Protein AF-A0A2I3S142-F1 (afdb_monomer_lite)

Organism: Pan troglodytes (NCBI:txid9598)

pLDDT: mean 72.85, std 12.33, range [39.06, 86.38]

Sequence (117 aa):
DASIYSLMADGTSIVGNKDSPSIWAAVPGKIFVNITPAEVGVLVGKDWSNFFVNGLTLGGQKYTVVPDSLLQDGELTADLHVKSIGGAPTFNVTVTMTAKTLEFDHSIHESKRKDRK

Foldseek 3Di:
DVVQVVCVVQQKWKWWPPPFTGTPDHHPPDQQVLFDSVLVVVVVDPVVVVCCPVAGAGSNFTWHKAFPPDPDPAKGKIKTWGDDDPPPQIWIWIWIDHPTMIMIRTGRPVPPPPPPD

Secondary structure (DSSP, 8-state):
-HHHHHHHHHT-EEEE-SSS-EEEE--TTSGGGG--HHHHHHHHSSTHHHHHHH-EEETTEEEEEEEEEEEETTEEEEEEEE--STTPPP-EEEEEE-SSEEEEE------------

Radius of gyration: 14.71 Å; chains: 1; bounding box: 46×27×35 Å

InterPro domains:
  IPR005454 Profilin1/2/3, vertebrate [PR01639] (24-39)
  IPR005454 Profilin1/2/3, vertebrate [PR01639] (45-59)
  IPR005454 Profilin1/2/3, vertebrate [PR01639] (62-75)
  IPR005454 Profilin1/2/3, vertebrate [PR01639] (78-87)
  IPR005455 Profilin, eukaryotic type [SM00392] (1-116)
  IPR036140 Profilin superfamily [SSF55770] (9-102)
  IPR048278 Profilin [PF00235] (12-69)

Structure (mmCIF, N/CA/C/O backbone):
data_AF-A0A2I3S142-F1
#
_entry.id   AF-A0A2I3S142-F1
#
loop_
_atom_site.group_PDB
_atom_site.id
_atom_site.type_symbol
_atom_site.label_atom_id
_atom_site.label_alt_id
_atom_site.label_comp_id
_atom_site.label_asym_id
_atom_site.label_entity_id
_atom_site.label_seq_id
_atom_site.pdbx_PDB_ins_code
_atom_site.Cartn_x
_atom_site.Cartn_y
_atom_site.Cartn_z
_atom_site.occupancy
_atom_site.B_iso_or_equiv
_atom_site.auth_seq_id
_atom_site.auth_comp_id
_atom_site.auth_asym_id
_atom_site.auth_atom_id
_atom_site.pdbx_PDB_model_num
ATOM 1 N N . ASP A 1 1 ? -20.074 7.156 -7.881 1.00 47.59 1 ASP A N 1
ATOM 2 C CA . ASP A 1 1 ? -19.823 6.770 -9.279 1.00 47.59 1 ASP A CA 1
ATOM 3 C C . ASP A 1 1 ? -18.841 7.734 -9.945 1.00 47.59 1 ASP A C 1
ATOM 5 O O . ASP A 1 1 ? -17.708 7.339 -10.153 1.00 47.59 1 ASP A O 1
ATOM 9 N N . ALA A 1 2 ? -19.172 9.021 -10.120 1.00 50.06 2 ALA A N 1
ATOM 10 C CA . ALA A 1 2 ? -18.272 10.007 -10.749 1.00 50.06 2 ALA A CA 1
ATOM 11 C C . ALA A 1 2 ? -16.895 10.203 -10.069 1.00 50.06 2 ALA A C 1
ATOM 13 O O . ALA A 1 2 ? -15.905 10.442 -10.754 1.00 50.06 2 ALA A O 1
ATOM 14 N N . SER A 1 3 ? -16.807 10.070 -8.742 1.00 56.75 3 SER A N 1
ATOM 15 C CA . SER A 1 3 ? -15.542 10.205 -8.004 1.00 56.75 3 SER A CA 1
ATOM 16 C C . SER A 1 3 ? -14.538 9.101 -8.343 1.00 56.75 3 SER A C 1
ATOM 18 O O . SER A 1 3 ? -13.367 9.388 -8.553 1.00 56.75 3 SER A O 1
ATOM 20 N N . ILE A 1 4 ? -15.006 7.856 -8.476 1.00 62.97 4 ILE A N 1
ATOM 21 C CA . ILE A 1 4 ? -14.162 6.688 -8.767 1.00 62.97 4 ILE A CA 1
ATOM 22 C C . ILE A 1 4 ? -13.553 6.791 -10.171 1.00 62.97 4 ILE A C 1
ATOM 24 O O . ILE A 1 4 ? -12.369 6.520 -10.350 1.00 62.97 4 ILE A O 1
ATOM 28 N N . TYR A 1 5 ? -14.344 7.222 -11.159 1.00 63.19 5 TYR A N 1
ATOM 29 C CA . TYR A 1 5 ? -13.858 7.406 -12.529 1.00 63.19 5 TYR A CA 1
ATOM 30 C C . TYR A 1 5 ? -12.877 8.575 -12.658 1.00 63.19 5 TYR A C 1
ATOM 32 O O . TYR A 1 5 ? -11.921 8.461 -13.421 1.00 63.19 5 TYR A O 1
ATOM 40 N N . SER A 1 6 ? -13.081 9.668 -11.911 1.00 65.94 6 SER A N 1
ATOM 41 C CA . SER A 1 6 ? -12.114 10.774 -11.869 1.00 65.94 6 SER A CA 1
ATOM 42 C C . SER A 1 6 ? -10.784 10.298 -11.286 1.00 65.94 6 SER A C 1
ATOM 44 O O . SER A 1 6 ? -9.763 10.424 -11.942 1.00 65.94 6 SER A O 1
ATOM 46 N N . LEU A 1 7 ? -10.814 9.621 -10.135 1.00 65.31 7 LEU A N 1
ATOM 47 C CA . LEU A 1 7 ? -9.627 9.051 -9.486 1.00 65.31 7 LEU A CA 1
ATOM 48 C C . LEU A 1 7 ? -8.899 8.030 -10.382 1.00 65.31 7 LEU A C 1
ATOM 50 O O . LEU A 1 7 ? -7.674 8.021 -10.458 1.00 65.31 7 LEU A O 1
ATOM 54 N N . MET A 1 8 ? -9.635 7.207 -11.135 1.00 66.81 8 MET A N 1
ATOM 55 C CA . MET A 1 8 ? -9.042 6.321 -12.145 1.00 66.81 8 MET A CA 1
ATOM 56 C C . MET A 1 8 ? -8.349 7.076 -13.286 1.00 66.81 8 MET A C 1
ATOM 58 O O . MET A 1 8 ? -7.360 6.569 -13.819 1.00 66.81 8 MET A O 1
ATOM 62 N N . ALA A 1 9 ? -8.847 8.254 -13.676 1.00 64.31 9 ALA A N 1
ATOM 63 C CA . ALA A 1 9 ? -8.198 9.100 -14.677 1.00 64.31 9 ALA A CA 1
ATOM 64 C C . ALA A 1 9 ? -6.878 9.686 -14.150 1.00 64.31 9 ALA A C 1
ATOM 66 O O . ALA A 1 9 ? -5.914 9.781 -14.910 1.00 64.31 9 ALA A O 1
ATOM 67 N N . ASP A 1 10 ? -6.818 9.991 -12.853 1.00 66.81 10 ASP A N 1
ATOM 68 C CA . ASP A 1 10 ? -5.613 10.451 -12.151 1.00 66.81 10 ASP A CA 1
ATOM 69 C C . ASP A 1 10 ? -4.608 9.318 -11.854 1.00 66.81 10 ASP A C 1
ATOM 71 O O . ASP A 1 10 ? -3.453 9.565 -11.514 1.00 66.81 10 ASP A O 1
ATOM 75 N N . GLY A 1 11 ? -4.995 8.056 -12.065 1.00 71.88 11 GLY A N 1
ATOM 76 C CA . GLY A 1 11 ? -4.121 6.902 -11.853 1.00 71.88 11 GLY A CA 1
ATOM 77 C C . GLY A 1 11 ? -4.268 6.239 -10.481 1.00 71.88 11 GLY A C 1
ATOM 78 O O . GLY A 1 11 ? -3.491 5.335 -10.155 1.00 71.88 11 GLY A O 1
ATOM 79 N N . THR A 1 12 ? -5.256 6.660 -9.696 1.00 79.88 12 THR A N 1
ATOM 80 C CA . THR A 1 12 ? -5.512 6.190 -8.336 1.00 79.88 12 THR A CA 1
ATOM 81 C C . THR A 1 12 ? -6.304 4.878 -8.339 1.00 79.88 12 THR A C 1
ATOM 83 O O . THR A 1 12 ? -7.192 4.648 -9.165 1.00 79.88 12 THR A O 1
ATOM 86 N N . SER A 1 13 ? -5.982 3.986 -7.403 1.00 84.31 13 SER A N 1
ATOM 87 C CA . SER A 1 13 ? -6.710 2.728 -7.177 1.00 84.31 13 SER A CA 1
ATOM 88 C C . SER A 1 13 ? -7.430 2.762 -5.828 1.00 84.31 13 SER A C 1
ATOM 90 O O . SER A 1 13 ? -6.851 3.195 -4.842 1.00 84.31 13 SER A O 1
ATOM 92 N N . ILE A 1 14 ? -8.674 2.289 -5.770 1.00 84.06 14 ILE A N 1
ATOM 93 C CA . ILE A 1 14 ? -9.543 2.299 -4.590 1.00 84.06 14 ILE A 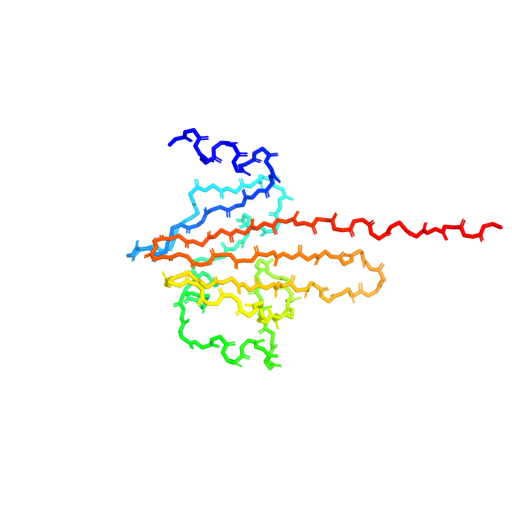CA 1
ATOM 94 C C . ILE A 1 14 ? -9.909 0.865 -4.213 1.00 84.06 14 ILE A C 1
ATOM 96 O O . ILE A 1 14 ? -10.430 0.090 -5.022 1.00 84.06 14 ILE A O 1
ATOM 100 N N . VAL A 1 15 ? -9.692 0.527 -2.950 1.00 83.75 15 VAL A N 1
ATOM 101 C CA . VAL A 1 15 ? -10.003 -0.775 -2.368 1.00 83.75 15 VAL A CA 1
ATOM 102 C C . VAL A 1 15 ? -10.937 -0.571 -1.181 1.00 83.75 15 VAL A C 1
ATOM 104 O O . VAL A 1 15 ? -10.620 0.164 -0.250 1.00 83.75 15 VAL A O 1
ATOM 107 N N . GLY A 1 16 ? -12.103 -1.212 -1.192 1.00 83.88 16 GLY A N 1
ATOM 108 C CA . GLY A 1 16 ? -12.991 -1.235 -0.035 1.00 83.88 16 GLY A CA 1
ATOM 109 C C . GLY A 1 16 ? -12.410 -2.124 1.057 1.00 83.88 16 GLY A C 1
ATOM 110 O O . GLY A 1 16 ? -12.020 -3.255 0.775 1.00 83.88 16 GLY A O 1
ATOM 111 N N . ASN A 1 17 ? -12.360 -1.627 2.294 1.00 78.62 17 ASN A N 1
ATOM 112 C CA . ASN A 1 17 ? -11.835 -2.372 3.447 1.00 78.62 17 ASN A CA 1
ATOM 113 C C . ASN A 1 17 ? -12.917 -2.847 4.432 1.00 78.62 17 ASN A C 1
ATOM 115 O O . ASN A 1 17 ? -12.625 -3.608 5.353 1.00 78.62 17 ASN A O 1
ATOM 119 N N . LYS A 1 18 ? -14.163 -2.402 4.247 1.00 70.62 18 LYS A N 1
ATOM 120 C CA . LYS A 1 18 ? -15.264 -2.647 5.175 1.00 70.62 18 LYS A CA 1
ATOM 121 C C . LYS A 1 18 ? -15.894 -4.025 4.913 1.00 70.62 18 LYS A C 1
ATOM 123 O O . LYS A 1 18 ? -16.372 -4.283 3.812 1.00 70.62 18 LYS A O 1
ATOM 128 N N . ASP A 1 19 ? -15.855 -4.900 5.921 1.00 71.31 19 ASP A N 1
ATOM 129 C CA . ASP A 1 19 ? -16.359 -6.290 5.958 1.00 71.31 19 ASP A CA 1
ATOM 130 C C . ASP A 1 19 ? -15.616 -7.311 5.079 1.00 71.31 19 ASP A C 1
ATOM 132 O O . ASP A 1 19 ? -15.294 -8.408 5.535 1.00 71.31 19 ASP A O 1
ATOM 136 N N . SER A 1 20 ? -15.333 -6.987 3.819 1.00 74.31 20 SER A N 1
ATOM 137 C CA . SER A 1 20 ? -14.600 -7.875 2.912 1.00 74.31 20 SER A CA 1
ATOM 138 C C . SER A 1 20 ? -13.699 -7.072 1.976 1.00 74.31 20 SER A C 1
ATOM 140 O O . SER A 1 20 ? -14.213 -6.347 1.115 1.00 74.31 20 SER A O 1
ATOM 142 N N . PRO A 1 21 ? -12.364 -7.191 2.122 1.00 77.12 21 PRO A N 1
ATOM 143 C CA . PRO A 1 21 ? -11.431 -6.442 1.299 1.00 77.12 21 PRO A CA 1
ATOM 144 C C . PRO A 1 21 ? -11.635 -6.771 -0.182 1.00 77.12 21 PRO A C 1
ATOM 146 O O . PRO A 1 21 ? -11.485 -7.919 -0.603 1.00 77.12 21 PRO A O 1
ATOM 149 N N . SER A 1 22 ? -12.015 -5.761 -0.963 1.00 77.81 22 SER A N 1
ATOM 150 C CA . SER A 1 22 ? -12.358 -5.899 -2.381 1.00 77.81 22 SER A CA 1
ATOM 151 C C . SER A 1 22 ? -11.900 -4.680 -3.174 1.00 77.81 22 SER A C 1
ATOM 153 O O . SER A 1 22 ? -12.057 -3.541 -2.741 1.00 77.81 22 SER A O 1
ATOM 155 N N . ILE A 1 23 ? -11.317 -4.909 -4.350 1.00 79.56 23 ILE A N 1
ATOM 156 C CA . ILE A 1 23 ? -10.881 -3.829 -5.240 1.00 79.56 23 ILE A CA 1
ATOM 157 C C . ILE A 1 23 ? -12.133 -3.210 -5.868 1.00 79.56 23 ILE A C 1
ATOM 159 O O . ILE A 1 23 ? -12.881 -3.898 -6.559 1.00 79.56 23 ILE A O 1
ATOM 163 N N . TRP A 1 24 ? -12.377 -1.926 -5.608 1.00 81.69 24 TRP A N 1
ATOM 164 C CA . TRP A 1 24 ? -13.511 -1.184 -6.174 1.00 81.69 24 TRP A CA 1
ATOM 165 C C . TRP A 1 24 ? -13.125 -0.519 -7.492 1.00 81.69 24 TRP A C 1
ATOM 167 O O . TRP A 1 24 ? -13.940 -0.425 -8.405 1.00 81.69 24 TRP A O 1
ATOM 177 N N . ALA A 1 25 ? -11.867 -0.094 -7.597 1.00 79.12 25 ALA A N 1
ATOM 178 C CA . ALA A 1 25 ? -11.293 0.477 -8.799 1.00 79.12 25 ALA A CA 1
ATOM 179 C C . ALA A 1 25 ? -9.776 0.290 -8.802 1.00 79.12 25 ALA A C 1
ATOM 181 O O . ALA A 1 25 ? -9.111 0.585 -7.821 1.00 79.12 25 ALA A O 1
ATOM 182 N N . ALA A 1 26 ? -9.205 -0.170 -9.907 1.00 76.38 26 ALA A N 1
ATOM 183 C CA . ALA A 1 26 ? -7.766 -0.127 -10.121 1.00 76.38 26 ALA A CA 1
ATOM 184 C C . ALA A 1 26 ? -7.474 0.129 -11.594 1.00 76.38 26 ALA A C 1
ATOM 186 O O . ALA A 1 26 ? -8.221 -0.312 -12.472 1.00 76.38 26 ALA A O 1
ATOM 187 N N . VAL A 1 27 ? -6.371 0.819 -11.867 1.00 72.94 27 VAL A N 1
ATOM 188 C CA . VAL A 1 27 ? -5.920 1.020 -13.243 1.00 72.94 27 VAL A CA 1
ATOM 189 C C . VAL A 1 27 ? -5.332 -0.294 -13.772 1.00 72.94 27 VAL A C 1
ATOM 191 O O . VAL A 1 27 ? -4.386 -0.826 -13.175 1.00 72.94 27 VAL A O 1
ATOM 194 N N . PRO A 1 28 ? -5.852 -0.841 -14.886 1.00 69.38 28 PRO A N 1
ATOM 195 C CA . PRO A 1 28 ? -5.337 -2.078 -15.456 1.00 69.38 28 PRO A CA 1
ATOM 196 C C . PRO A 1 28 ? -3.871 -1.918 -15.879 1.00 69.38 28 PRO A C 1
ATOM 198 O O . PRO A 1 28 ? -3.461 -0.887 -16.410 1.00 69.38 28 PRO A O 1
ATOM 201 N N . GLY A 1 29 ? -3.063 -2.951 -15.628 1.00 67.88 29 GLY A N 1
ATOM 202 C CA . GLY A 1 29 ? -1.625 -2.936 -15.922 1.00 67.88 29 GLY A CA 1
ATOM 203 C C . GLY A 1 29 ? -0.760 -2.231 -14.869 1.00 67.88 29 GLY A C 1
ATOM 204 O O . GLY A 1 29 ? 0.447 -2.095 -15.069 1.00 67.88 29 GLY A O 1
ATOM 205 N N . LYS A 1 30 ? -1.340 -1.801 -13.743 1.00 73.69 30 LYS A N 1
ATOM 206 C CA . LYS A 1 30 ? -0.593 -1.343 -12.565 1.00 73.69 30 LYS A CA 1
ATOM 207 C C . LYS A 1 30 ? -0.522 -2.439 -11.504 1.00 73.69 30 LYS A C 1
ATOM 209 O O . LYS A 1 30 ? -1.420 -3.254 -11.362 1.00 73.69 30 LYS A O 1
ATOM 214 N N . ILE A 1 31 ? 0.531 -2.380 -10.702 1.00 71.50 31 ILE A N 1
ATOM 215 C CA . ILE A 1 31 ? 0.810 -3.197 -9.506 1.00 71.50 31 ILE A CA 1
ATOM 216 C C . ILE A 1 31 ? -0.383 -3.337 -8.544 1.00 71.50 31 ILE A C 1
ATOM 218 O O . ILE A 1 31 ? -0.564 -4.400 -7.959 1.00 71.50 31 ILE A O 1
ATOM 222 N N . PHE A 1 32 ? -1.224 -2.305 -8.417 1.00 72.69 32 PHE A N 1
ATOM 223 C CA . PHE A 1 32 ? -2.361 -2.300 -7.488 1.00 72.69 32 PHE A CA 1
ATOM 224 C C . PHE A 1 32 ? -3.470 -3.292 -7.848 1.00 72.69 32 PHE A C 1
ATOM 226 O O . PHE A 1 32 ? -4.180 -3.749 -6.959 1.00 72.69 32 PHE A O 1
ATOM 233 N N . VAL A 1 33 ? -3.590 -3.690 -9.122 1.00 73.56 33 VAL A N 1
ATOM 234 C CA . VAL A 1 33 ? -4.554 -4.728 -9.534 1.00 73.56 33 VAL A CA 1
ATOM 235 C C . VAL A 1 33 ? -4.161 -6.120 -9.026 1.00 73.56 33 VAL A C 1
ATOM 237 O O . VAL A 1 33 ? -5.006 -7.001 -8.906 1.00 73.56 33 VAL A O 1
ATOM 240 N N . ASN A 1 34 ? -2.876 -6.314 -8.720 1.00 80.94 34 ASN A N 1
ATOM 241 C CA . ASN A 1 34 ? -2.317 -7.574 -8.240 1.00 80.94 34 ASN A CA 1
ATOM 242 C C . ASN A 1 34 ? -2.324 -7.686 -6.709 1.00 80.94 34 ASN A C 1
ATOM 244 O O . ASN A 1 34 ? -1.856 -8.698 -6.186 1.00 80.94 34 ASN A O 1
ATOM 248 N N . ILE A 1 35 ? -2.821 -6.668 -5.999 1.00 79.75 35 ILE A N 1
ATOM 249 C CA . ILE A 1 35 ? -2.900 -6.688 -4.539 1.00 79.75 35 ILE A CA 1
ATOM 250 C C . ILE A 1 35 ? -3.956 -7.701 -4.105 1.00 79.75 35 ILE A C 1
ATOM 252 O O . ILE A 1 35 ? -5.099 -7.702 -4.563 1.00 79.75 35 ILE A O 1
ATOM 256 N N . THR A 1 36 ? -3.559 -8.565 -3.185 1.00 82.38 36 THR A N 1
ATOM 257 C CA . THR A 1 36 ? -4.412 -9.604 -2.623 1.00 82.38 36 THR A CA 1
ATOM 258 C C . THR A 1 36 ? -5.235 -9.076 -1.445 1.00 82.38 36 THR A C 1
ATOM 260 O O . THR A 1 36 ? -4.780 -8.203 -0.705 1.00 82.38 36 THR A O 1
ATOM 263 N N . PRO A 1 37 ? -6.417 -9.657 -1.172 1.00 79.62 37 PRO A N 1
ATOM 264 C CA . PRO A 1 37 ? -7.216 -9.302 0.004 1.00 79.62 37 PRO A CA 1
ATOM 265 C C . PRO A 1 37 ? -6.449 -9.449 1.330 1.00 79.62 37 PRO A C 1
ATOM 267 O O . PRO A 1 37 ? -6.719 -8.726 2.285 1.00 79.62 37 PRO A O 1
ATOM 270 N N . ALA A 1 38 ? -5.469 -10.360 1.385 1.00 83.06 38 ALA A N 1
ATOM 271 C CA . ALA A 1 38 ? -4.590 -10.537 2.537 1.00 83.06 38 ALA A CA 1
ATOM 272 C C . ALA A 1 38 ? -3.666 -9.326 2.751 1.00 83.06 38 ALA A C 1
ATOM 274 O O . ALA A 1 38 ? -3.560 -8.834 3.869 1.00 83.06 38 ALA A O 1
ATOM 275 N N . GLU A 1 39 ? -3.049 -8.809 1.685 1.00 84.56 39 GLU A N 1
ATOM 276 C CA . GLU A 1 39 ? -2.225 -7.592 1.732 1.00 84.56 39 GLU A CA 1
ATOM 277 C C . GLU A 1 39 ? -3.054 -6.362 2.135 1.00 84.56 39 GLU A C 1
ATOM 279 O O . GLU A 1 39 ? -2.602 -5.536 2.927 1.00 84.56 39 GLU A O 1
ATOM 284 N N . VAL A 1 40 ? -4.304 -6.278 1.667 1.00 82.12 40 VAL A N 1
ATOM 285 C CA . VAL A 1 40 ? -5.256 -5.246 2.107 1.00 82.12 40 VAL A CA 1
ATOM 286 C C . VAL A 1 40 ? -5.555 -5.394 3.598 1.00 82.12 40 VAL A C 1
ATOM 288 O O . VAL A 1 40 ? -5.483 -4.417 4.331 1.00 82.12 40 VAL A O 1
ATOM 291 N N . GLY A 1 41 ? -5.835 -6.607 4.083 1.00 81.75 41 GLY A N 1
ATOM 292 C CA . GLY A 1 41 ? -6.081 -6.853 5.508 1.00 81.75 41 GLY A CA 1
ATOM 293 C C . GLY A 1 41 ? -4.901 -6.453 6.401 1.00 81.75 41 GLY A C 1
ATOM 294 O O . GLY A 1 41 ? -5.104 -5.937 7.496 1.00 81.75 41 GLY A O 1
ATOM 295 N N . VAL A 1 42 ? -3.675 -6.623 5.906 1.00 82.50 42 VAL A N 1
ATOM 296 C CA . VAL A 1 42 ? -2.439 -6.188 6.571 1.00 82.50 42 VAL A CA 1
ATOM 297 C C . VAL A 1 42 ? -2.364 -4.655 6.658 1.00 82.50 42 VAL A C 1
ATOM 299 O O . VAL A 1 42 ? -2.043 -4.133 7.723 1.00 82.50 42 VAL A O 1
ATOM 302 N N . LEU A 1 43 ? -2.739 -3.933 5.596 1.00 80.25 43 LEU A N 1
ATOM 303 C CA . LEU A 1 43 ? -2.834 -2.463 5.589 1.00 80.25 43 LEU A CA 1
ATOM 304 C C . LEU A 1 43 ? -3.945 -1.916 6.498 1.00 80.25 43 LEU A C 1
ATOM 306 O O . LEU A 1 43 ? -3.775 -0.876 7.119 1.00 80.25 43 LEU A O 1
ATOM 310 N N . VAL A 1 44 ? -5.080 -2.604 6.600 1.00 77.69 44 VAL A N 1
ATOM 311 C CA . VAL A 1 44 ? -6.180 -2.218 7.511 1.00 77.69 44 VAL A CA 1
ATOM 312 C C . VAL A 1 44 ? -5.853 -2.585 8.965 1.00 77.69 44 VAL A C 1
ATOM 314 O O . VAL A 1 44 ? -6.481 -2.093 9.904 1.00 77.69 44 VAL A O 1
ATOM 317 N N . GLY A 1 45 ? -4.867 -3.461 9.165 1.00 77.56 45 GLY A N 1
ATOM 318 C CA . GLY A 1 45 ? -4.383 -3.873 10.473 1.00 77.56 45 GLY A CA 1
ATOM 319 C C . GLY A 1 45 ? -3.761 -2.725 11.269 1.00 77.56 45 GLY A C 1
ATOM 320 O O . GLY A 1 45 ? -3.429 -1.661 10.751 1.00 77.56 45 GLY A O 1
ATOM 321 N N . LYS A 1 46 ? -3.566 -2.950 12.571 1.00 70.06 46 LYS A N 1
ATOM 322 C CA . LYS A 1 46 ? -2.978 -1.951 13.481 1.00 70.06 46 LYS A CA 1
ATOM 323 C C . LYS A 1 46 ? -1.442 -2.003 13.526 1.00 70.06 46 LYS A C 1
ATOM 325 O O . LYS A 1 46 ? -0.820 -1.233 14.250 1.00 70.06 46 LYS A O 1
ATOM 330 N N . ASP A 1 47 ? -0.824 -2.873 12.729 1.00 79.69 47 ASP A N 1
ATOM 331 C CA . ASP A 1 47 ? 0.611 -3.182 12.750 1.00 79.69 47 ASP A CA 1
ATOM 332 C C . ASP A 1 47 ? 1.458 -2.298 11.821 1.00 79.69 47 ASP A C 1
ATOM 334 O O . ASP A 1 47 ? 2.557 -2.679 11.416 1.00 79.69 47 ASP A O 1
ATOM 338 N N . TRP A 1 48 ? 0.997 -1.081 11.524 1.00 76.88 48 TRP A N 1
ATOM 339 C CA . TRP A 1 48 ? 1.748 -0.109 10.721 1.00 76.88 48 TRP A CA 1
ATOM 340 C C . TRP A 1 48 ? 3.156 0.144 11.261 1.00 76.88 48 TRP A C 1
ATOM 342 O O . TRP A 1 48 ? 4.111 0.253 10.491 1.00 76.88 48 TRP A O 1
ATOM 352 N N . SER A 1 49 ? 3.309 0.117 12.589 1.00 77.81 49 SER A N 1
ATOM 353 C CA . SER A 1 49 ? 4.600 0.199 13.277 1.00 77.81 49 SER A CA 1
ATOM 354 C C . SER A 1 49 ? 5.612 -0.839 12.783 1.00 77.81 49 SER A C 1
ATOM 356 O O . SER A 1 49 ? 6.802 -0.546 12.671 1.00 77.81 49 SER A O 1
ATOM 358 N N . ASN A 1 50 ? 5.144 -2.046 12.458 1.00 82.94 50 ASN A N 1
ATOM 359 C CA . ASN A 1 50 ? 5.982 -3.129 11.966 1.00 82.94 50 ASN A CA 1
ATOM 360 C C . ASN A 1 50 ? 6.401 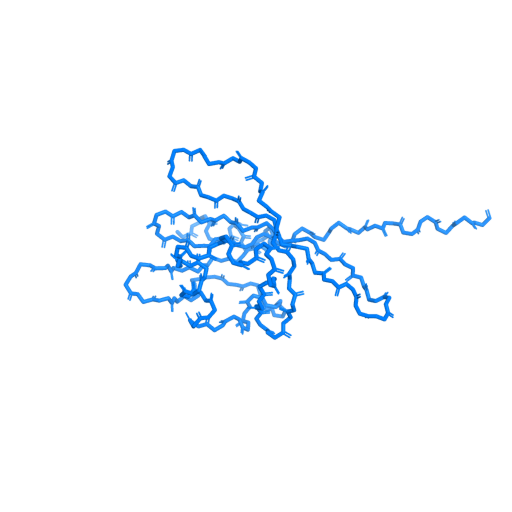-2.917 10.503 1.00 82.94 50 ASN A C 1
ATOM 362 O O . ASN A 1 50 ? 7.513 -3.296 10.126 1.00 82.94 50 ASN A O 1
ATOM 366 N N . PHE A 1 51 ? 5.561 -2.274 9.684 1.00 83.12 51 PHE A N 1
ATOM 367 C CA . PHE A 1 51 ? 5.890 -2.000 8.281 1.00 83.12 51 PHE A CA 1
ATOM 368 C C . PHE A 1 51 ? 6.984 -0.948 8.122 1.00 83.12 51 PHE A C 1
ATOM 370 O O . PHE A 1 51 ? 7.764 -1.038 7.176 1.00 83.12 51 PHE A O 1
ATOM 377 N N . PHE A 1 52 ? 7.114 -0.000 9.053 1.00 76.12 52 PHE A N 1
ATOM 378 C CA . PHE A 1 52 ? 8.230 0.954 9.027 1.00 76.12 52 PHE A CA 1
ATOM 379 C C . PHE A 1 52 ? 9.590 0.261 9.195 1.00 76.12 52 PHE A C 1
ATOM 381 O O . PHE A 1 52 ? 10.591 0.721 8.653 1.00 76.12 52 PHE A O 1
ATOM 388 N N . VAL A 1 53 ? 9.627 -0.866 9.915 1.00 80.31 53 VAL A N 1
ATOM 3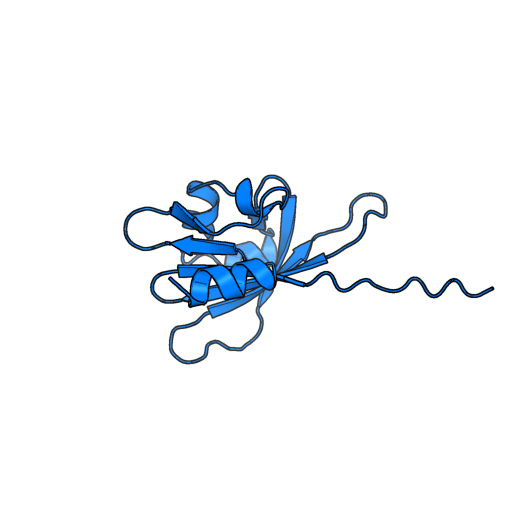89 C CA . VAL A 1 53 ? 10.866 -1.604 10.201 1.00 80.31 53 VAL A CA 1
ATOM 390 C C . VAL A 1 53 ? 11.121 -2.696 9.161 1.00 80.31 53 VAL A C 1
ATOM 392 O O . VAL A 1 53 ? 12.221 -2.804 8.622 1.00 80.31 53 VAL A O 1
ATOM 395 N N . ASN A 1 54 ? 10.108 -3.511 8.857 1.00 85.00 54 ASN A N 1
ATOM 396 C CA . ASN A 1 54 ? 10.250 -4.670 7.971 1.00 85.00 54 ASN A CA 1
ATOM 397 C C . ASN A 1 54 ? 9.976 -4.348 6.489 1.00 85.00 54 ASN A C 1
ATOM 399 O O . ASN A 1 54 ? 10.406 -5.095 5.596 1.00 85.00 54 ASN A O 1
ATOM 403 N N . GLY A 1 55 ? 9.330 -3.214 6.215 1.00 83.88 55 GLY A N 1
ATOM 404 C CA . GLY A 1 55 ? 8.734 -2.888 4.924 1.00 83.88 55 GLY A CA 1
ATOM 405 C C . GLY A 1 55 ? 7.378 -3.568 4.729 1.00 83.88 55 GLY A C 1
ATOM 406 O O . GLY A 1 55 ? 6.968 -4.431 5.506 1.00 83.88 55 GLY A O 1
ATOM 407 N N . LEU A 1 56 ? 6.700 -3.191 3.653 1.00 86.12 56 LEU A N 1
ATOM 408 C CA . LEU A 1 56 ? 5.426 -3.755 3.218 1.00 86.12 56 LEU A CA 1
ATOM 409 C C . LEU A 1 56 ? 5.619 -4.470 1.877 1.00 86.12 56 LEU A C 1
ATOM 411 O O . LEU A 1 56 ? 6.431 -4.039 1.066 1.00 86.12 56 LEU A O 1
ATOM 415 N N . THR A 1 57 ? 4.890 -5.555 1.624 1.00 85.06 57 THR A N 1
ATOM 416 C CA . THR A 1 57 ? 4.854 -6.188 0.296 1.00 85.06 57 THR A CA 1
ATOM 417 C C . THR A 1 57 ? 3.458 -6.022 -0.284 1.00 85.06 57 THR A C 1
ATOM 419 O O . THR A 1 57 ? 2.498 -6.357 0.401 1.00 85.06 57 THR A O 1
ATOM 422 N N . LEU A 1 58 ? 3.362 -5.473 -1.497 1.00 82.25 58 LEU A N 1
ATOM 423 C CA . LEU A 1 58 ? 2.109 -5.303 -2.237 1.00 82.25 58 LEU A CA 1
ATOM 424 C C . LEU A 1 58 ? 2.286 -5.817 -3.664 1.00 82.25 58 LEU A C 1
ATOM 426 O O . LEU A 1 58 ? 3.226 -5.410 -4.352 1.00 82.25 58 LEU A O 1
ATOM 430 N N . GLY A 1 59 ? 1.410 -6.715 -4.114 1.00 80.06 59 GLY A N 1
ATOM 431 C CA . GLY A 1 59 ? 1.438 -7.243 -5.482 1.00 80.06 59 GLY A CA 1
ATOM 432 C C . GLY A 1 59 ? 2.773 -7.907 -5.847 1.00 80.06 59 GLY A C 1
ATOM 433 O O . GLY A 1 59 ? 3.189 -7.872 -7.005 1.00 80.06 59 GLY A O 1
ATOM 434 N N . GLY A 1 60 ? 3.486 -8.458 -4.857 1.00 79.44 60 GLY A N 1
ATOM 435 C CA . GLY A 1 60 ? 4.814 -9.062 -5.035 1.00 79.44 60 GLY A CA 1
ATOM 436 C C . GLY A 1 60 ? 5.983 -8.071 -5.138 1.00 79.44 60 GLY A C 1
ATOM 437 O O . GLY A 1 60 ? 7.098 -8.477 -5.471 1.00 79.44 60 GLY A O 1
ATOM 438 N N . GLN A 1 61 ? 5.769 -6.782 -4.864 1.00 81.44 61 GLN A N 1
ATOM 439 C CA . GLN A 1 61 ? 6.824 -5.769 -4.767 1.00 81.44 61 GLN A CA 1
ATOM 440 C C . GLN A 1 61 ? 7.010 -5.319 -3.320 1.00 81.44 61 GLN A C 1
ATOM 442 O O . GLN A 1 61 ? 6.040 -5.167 -2.580 1.00 81.44 61 GLN A O 1
ATOM 447 N N . LYS A 1 62 ? 8.266 -5.103 -2.909 1.00 84.69 62 LYS A N 1
ATOM 448 C CA . LYS A 1 62 ? 8.597 -4.631 -1.561 1.00 84.69 62 LYS A CA 1
ATOM 449 C C . LYS A 1 62 ? 8.700 -3.104 -1.529 1.00 84.69 62 LYS A C 1
ATOM 451 O O . LYS A 1 62 ? 9.490 -2.502 -2.258 1.00 84.69 62 LYS A O 1
ATOM 456 N N . TYR A 1 63 ? 7.956 -2.514 -0.609 1.00 84.81 63 TYR A N 1
ATOM 457 C CA . TYR A 1 63 ? 7.863 -1.091 -0.338 1.00 84.81 63 TYR A CA 1
ATOM 458 C C . TYR A 1 63 ? 8.442 -0.766 1.035 1.00 84.81 63 TYR A C 1
ATOM 460 O O . TYR A 1 63 ? 8.345 -1.548 1.984 1.00 84.81 63 TYR A O 1
ATOM 468 N N . THR A 1 64 ? 9.039 0.411 1.140 1.00 86.38 64 THR A N 1
ATOM 469 C CA . THR A 1 64 ? 9.389 1.026 2.419 1.00 86.38 64 THR A CA 1
ATOM 470 C C . THR A 1 64 ? 8.259 1.963 2.793 1.00 86.38 64 THR A C 1
ATOM 472 O O . THR A 1 64 ? 7.956 2.864 2.016 1.00 86.38 64 THR A O 1
ATOM 475 N N . VAL A 1 65 ? 7.635 1.740 3.947 1.00 85.38 65 VAL A N 1
ATOM 476 C CA . VAL A 1 65 ? 6.591 2.638 4.441 1.00 85.38 65 VAL A CA 1
ATOM 477 C C . VAL A 1 65 ? 7.256 3.837 5.099 1.00 85.38 65 VAL A C 1
ATOM 479 O O . VAL A 1 65 ? 8.168 3.677 5.910 1.00 85.38 65 VAL A O 1
ATOM 482 N N . VAL A 1 66 ? 6.805 5.025 4.735 1.00 84.56 66 VAL A N 1
ATOM 483 C CA . VAL A 1 66 ? 7.208 6.308 5.290 1.00 84.56 66 VAL A CA 1
ATOM 484 C C . VAL A 1 66 ? 5.936 6.940 5.857 1.00 84.56 66 VAL A C 1
ATOM 486 O O . VAL A 1 66 ? 4.988 7.173 5.110 1.00 84.56 66 VAL A O 1
ATOM 489 N N . PRO A 1 67 ? 5.855 7.151 7.181 1.00 73.88 67 PRO A N 1
ATOM 490 C CA . PRO A 1 67 ? 4.687 7.778 7.772 1.00 73.88 67 PRO A CA 1
ATOM 491 C C . PRO A 1 67 ? 4.677 9.250 7.374 1.00 73.88 67 PRO A C 1
ATOM 493 O O . PRO A 1 67 ? 5.549 10.009 7.806 1.00 73.88 67 PRO A O 1
ATOM 496 N N . ASP A 1 68 ? 3.691 9.646 6.577 1.00 70.75 68 ASP A N 1
ATOM 497 C CA . ASP A 1 68 ? 3.431 11.054 6.321 1.00 70.75 68 ASP A CA 1
ATOM 498 C C . ASP A 1 68 ? 2.596 11.567 7.504 1.00 70.75 68 ASP A C 1
ATOM 500 O O . ASP A 1 68 ? 1.589 10.973 7.881 1.00 70.75 68 ASP A O 1
ATOM 504 N N . SER A 1 69 ? 3.083 12.575 8.230 1.00 54.22 69 SER A N 1
ATOM 505 C CA . SER A 1 69 ? 2.641 12.903 9.605 1.00 54.22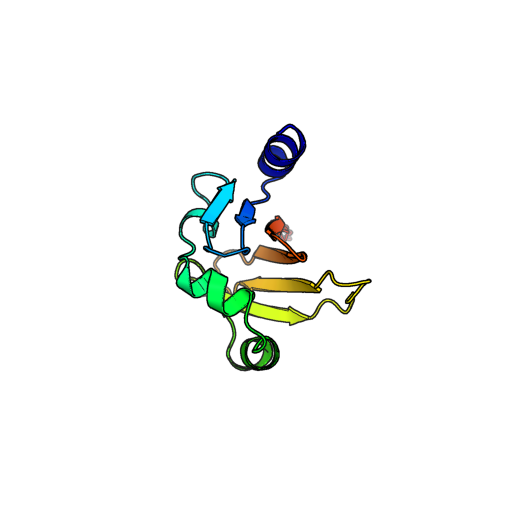 69 SER A CA 1
ATOM 506 C C . SER A 1 69 ? 1.210 13.465 9.743 1.00 54.22 69 SER A C 1
ATOM 508 O O . SER A 1 69 ? 0.878 14.067 10.765 1.00 54.22 69 SER A O 1
ATOM 510 N N . LEU A 1 70 ? 0.339 13.280 8.755 1.00 54.31 70 LEU A N 1
ATOM 511 C CA . LEU A 1 70 ? -1.022 13.809 8.720 1.00 54.31 70 LEU A CA 1
ATOM 512 C C . LEU A 1 70 ? -2.038 12.746 9.156 1.00 54.31 70 LEU A C 1
ATOM 514 O O . LEU A 1 70 ? -2.838 12.259 8.367 1.00 54.31 70 LEU A O 1
ATOM 518 N N . LEU A 1 71 ? -2.044 12.406 10.447 1.00 54.88 71 LEU A N 1
ATOM 519 C CA . LEU A 1 71 ? -3.227 11.812 11.080 1.00 54.88 71 LEU A CA 1
ATOM 520 C C . LEU A 1 71 ? -4.262 12.925 11.283 1.00 54.88 71 LEU A C 1
ATOM 522 O O . LEU A 1 71 ? -4.378 13.482 12.376 1.00 54.88 71 LEU A O 1
ATOM 526 N N . GLN A 1 72 ? -4.966 13.304 10.220 1.00 53.88 72 GLN A N 1
ATOM 527 C CA . GLN A 1 72 ? -6.048 14.275 10.315 1.00 53.88 72 GLN A CA 1
ATOM 528 C C . GLN A 1 72 ? -7.369 13.515 10.471 1.00 53.88 72 GLN A C 1
ATOM 530 O O . GLN A 1 72 ? -7.777 12.768 9.591 1.00 53.88 72 GLN A O 1
ATOM 535 N N . ASP A 1 73 ? -7.995 13.660 11.640 1.00 57.31 73 ASP A N 1
ATOM 536 C CA . ASP A 1 73 ? -9.395 13.301 11.923 1.00 57.31 73 ASP A CA 1
ATOM 537 C C . ASP A 1 73 ? -9.883 11.936 11.374 1.00 57.31 73 ASP A C 1
ATOM 539 O O . ASP A 1 73 ? -10.934 11.821 10.752 1.00 57.31 73 ASP A O 1
ATOM 543 N N . GLY A 1 74 ? -9.121 10.864 11.616 1.00 61.91 74 GLY A N 1
ATOM 544 C CA . GLY A 1 74 ? -9.546 9.495 11.285 1.00 61.91 74 GLY A CA 1
ATOM 545 C C . GLY A 1 74 ? -9.192 9.008 9.877 1.00 61.91 74 GLY A C 1
ATOM 546 O O . GLY A 1 74 ? -9.534 7.871 9.542 1.00 61.91 74 GLY A O 1
ATOM 547 N N . GLU A 1 75 ? -8.466 9.809 9.097 1.00 70.88 75 GLU A N 1
ATOM 548 C CA . GLU A 1 75 ? -7.758 9.364 7.896 1.00 70.88 75 GLU A CA 1
ATOM 549 C C . GLU A 1 75 ? -6.260 9.207 8.198 1.00 70.88 75 GLU A C 1
ATOM 551 O O . GLU A 1 75 ? -5.655 10.010 8.914 1.00 70.88 75 GLU A O 1
ATOM 556 N N . LEU A 1 76 ? -5.672 8.118 7.701 1.00 77.69 76 LEU A N 1
ATOM 557 C CA . LEU A 1 76 ? -4.244 7.831 7.821 1.00 77.69 76 LEU A CA 1
ATOM 558 C C . LEU A 1 76 ? -3.631 7.866 6.431 1.00 77.69 76 LEU A C 1
ATOM 560 O O . LEU A 1 76 ? -3.973 7.038 5.591 1.00 77.69 76 LEU A O 1
ATOM 564 N N . THR A 1 77 ? -2.694 8.781 6.221 1.00 79.00 77 THR A N 1
ATOM 565 C CA . THR A 1 77 ? -1.934 8.873 4.973 1.00 79.00 77 THR A CA 1
ATOM 566 C C . THR A 1 77 ? -0.508 8.387 5.206 1.00 79.00 77 THR A C 1
ATOM 568 O O . THR A 1 77 ? 0.120 8.724 6.209 1.00 79.00 77 THR A O 1
ATOM 571 N N . ALA A 1 78 ? 0.008 7.555 4.310 1.00 83.38 78 ALA A N 1
ATOM 572 C CA . ALA A 1 78 ? 1.373 7.054 4.379 1.00 83.38 78 ALA A CA 1
ATOM 573 C C . ALA A 1 78 ? 1.961 6.895 2.981 1.00 83.38 78 ALA A C 1
ATOM 575 O O . ALA A 1 78 ? 1.316 6.357 2.084 1.00 83.38 78 ALA A O 1
ATOM 576 N N . ASP A 1 79 ? 3.216 7.289 2.816 1.00 85.69 79 ASP A N 1
ATOM 577 C CA . ASP A 1 79 ? 3.936 7.120 1.565 1.00 85.69 79 ASP A CA 1
ATOM 578 C C . ASP A 1 79 ? 4.684 5.789 1.536 1.00 85.69 79 ASP A C 1
ATOM 580 O O . ASP A 1 79 ? 5.282 5.331 2.507 1.00 85.69 79 ASP A O 1
ATOM 584 N N . LEU A 1 80 ? 4.664 5.138 0.385 1.00 85.00 80 LEU A N 1
ATOM 585 C CA . LEU A 1 80 ? 5.338 3.886 0.112 1.00 85.00 80 LEU A CA 1
ATOM 586 C C . LEU A 1 80 ? 6.381 4.131 -0.970 1.00 85.00 80 LEU A C 1
ATOM 588 O O . LEU A 1 80 ? 6.070 4.433 -2.121 1.00 85.00 80 LEU A O 1
ATOM 592 N N . HIS A 1 81 ? 7.641 3.936 -0.617 1.00 82.75 81 HIS A N 1
ATOM 593 C CA . HIS A 1 81 ? 8.749 4.046 -1.553 1.00 82.75 81 HIS A CA 1
ATOM 594 C C . HIS A 1 81 ? 9.145 2.659 -2.049 1.00 82.75 81 HIS A C 1
ATOM 596 O O . HIS A 1 81 ? 9.534 1.795 -1.254 1.00 82.75 81 HIS A O 1
ATOM 602 N N . VAL A 1 82 ? 9.095 2.431 -3.364 1.00 76.81 82 VAL A N 1
ATOM 603 C CA . VAL A 1 82 ? 9.633 1.188 -3.931 1.00 76.81 82 VAL A CA 1
ATOM 604 C C . VAL A 1 82 ? 11.159 1.206 -3.851 1.00 76.81 82 VAL A C 1
ATOM 606 O O . VAL A 1 82 ? 11.821 2.184 -4.215 1.00 76.81 82 VAL A O 1
ATOM 609 N N . LYS A 1 83 ? 11.749 0.108 -3.378 1.00 69.06 83 LYS A N 1
ATOM 610 C CA . LYS A 1 83 ? 13.206 -0.025 -3.352 1.00 69.06 83 LYS A CA 1
ATOM 611 C C . LYS A 1 83 ? 13.667 -0.485 -4.734 1.00 69.06 83 LYS A C 1
ATOM 613 O O . LYS A 1 83 ? 13.398 -1.618 -5.117 1.00 69.06 83 LYS A O 1
ATOM 618 N N . SER A 1 84 ? 14.342 0.382 -5.492 1.00 63.66 84 SER A N 1
ATOM 619 C CA . SER A 1 84 ? 14.906 -0.005 -6.792 1.00 63.66 84 SER A CA 1
ATOM 620 C C . SER A 1 84 ? 15.888 -1.161 -6.622 1.00 63.66 84 SER A C 1
ATOM 622 O O . SER A 1 84 ? 16.845 -1.074 -5.849 1.00 63.66 84 SER A O 1
ATOM 624 N N . ILE A 1 85 ? 15.649 -2.244 -7.359 1.00 59.78 85 ILE A N 1
ATOM 625 C CA . ILE A 1 85 ? 16.569 -3.371 -7.472 1.00 59.78 85 ILE A CA 1
ATOM 626 C C . ILE A 1 85 ? 17.245 -3.248 -8.838 1.00 59.78 85 ILE A C 1
ATOM 628 O O . ILE A 1 85 ? 16.576 -3.220 -9.868 1.00 59.78 85 ILE A O 1
ATOM 632 N N . GLY A 1 86 ? 18.574 -3.128 -8.856 1.00 64.94 86 GLY A N 1
ATOM 633 C CA . GLY A 1 86 ? 19.353 -3.139 -10.101 1.00 64.94 86 GLY A CA 1
ATOM 634 C C . GLY A 1 86 ? 19.231 -1.890 -10.985 1.00 64.94 86 GLY A C 1
ATOM 635 O O . GLY A 1 86 ? 19.500 -1.975 -12.178 1.00 64.94 86 GLY A O 1
ATOM 636 N N . GLY A 1 87 ? 18.839 -0.733 -10.434 1.00 65.50 87 GLY A N 1
ATOM 637 C CA . GLY A 1 87 ? 18.745 0.523 -11.193 1.00 65.50 87 GLY A CA 1
ATOM 638 C C . GLY A 1 87 ? 17.412 0.738 -11.918 1.00 65.50 87 GLY A C 1
ATOM 639 O O . GLY A 1 87 ? 17.305 1.662 -12.723 1.00 65.50 87 GLY A O 1
ATOM 640 N N . ALA A 1 88 ? 16.397 -0.079 -11.616 1.00 67.56 88 ALA A N 1
ATOM 641 C CA . ALA A 1 88 ? 15.019 0.147 -12.040 1.00 67.56 88 ALA A CA 1
ATOM 642 C C . ALA A 1 88 ? 14.479 1.501 -11.523 1.00 67.56 88 ALA A C 1
ATOM 644 O O . ALA A 1 88 ? 14.907 1.962 -10.459 1.00 67.56 88 ALA A O 1
ATOM 645 N N . PRO A 1 89 ? 13.548 2.153 -12.236 1.00 66.38 89 PRO A N 1
ATOM 646 C CA . PRO A 1 89 ? 12.953 3.403 -11.775 1.00 66.38 89 PRO A CA 1
ATOM 647 C C . PRO A 1 89 ? 12.240 3.208 -10.430 1.00 66.38 89 PRO A C 1
ATOM 649 O O . PRO A 1 89 ? 11.437 2.291 -10.267 1.00 66.38 89 PRO A O 1
ATOM 652 N N . THR A 1 90 ? 12.546 4.073 -9.463 1.00 71.19 90 THR A N 1
ATOM 653 C CA . THR A 1 90 ? 11.787 4.176 -8.214 1.00 71.19 90 THR A CA 1
ATOM 654 C C . THR A 1 90 ? 10.561 5.045 -8.435 1.00 71.19 90 THR A C 1
ATOM 656 O O . THR A 1 90 ? 10.671 6.126 -9.008 1.00 71.19 90 THR A O 1
ATOM 659 N N . PHE A 1 91 ? 9.422 4.609 -7.924 1.00 74.25 91 PHE A N 1
ATOM 660 C CA . PHE A 1 91 ? 8.202 5.395 -7.826 1.00 74.25 91 PHE A CA 1
ATOM 661 C C . PHE A 1 91 ? 7.746 5.436 -6.368 1.00 74.25 91 PHE A C 1
ATOM 663 O O . PHE A 1 91 ? 8.055 4.537 -5.574 1.00 74.25 91 PHE A O 1
ATOM 670 N N . ASN A 1 92 ? 7.033 6.503 -6.035 1.00 79.19 92 ASN A N 1
ATOM 671 C CA . ASN A 1 92 ? 6.407 6.665 -4.736 1.00 79.19 92 ASN A CA 1
ATOM 672 C C . ASN A 1 92 ? 4.923 6.368 -4.900 1.00 79.19 92 ASN A C 1
ATOM 674 O O . ASN A 1 92 ? 4.348 6.566 -5.973 1.00 79.19 92 ASN A O 1
ATOM 678 N N . VAL A 1 93 ? 4.330 5.841 -3.847 1.00 81.25 93 VAL A N 1
ATOM 679 C CA . VAL A 1 93 ? 2.911 5.534 -3.812 1.00 81.25 93 VAL A CA 1
ATOM 680 C C . VAL A 1 93 ? 2.366 6.108 -2.531 1.00 81.25 93 VAL A C 1
ATOM 682 O O . VAL A 1 93 ? 2.776 5.675 -1.462 1.00 81.25 93 VAL A O 1
ATOM 685 N N . THR A 1 94 ? 1.425 7.026 -2.626 1.00 84.06 94 THR A N 1
ATOM 686 C CA . THR A 1 94 ? 0.752 7.539 -1.439 1.00 84.06 94 THR A CA 1
ATOM 687 C C . THR A 1 94 ? -0.455 6.655 -1.158 1.00 84.06 94 THR A C 1
ATOM 689 O O . THR A 1 94 ? -1.238 6.349 -2.058 1.00 84.06 94 THR A O 1
ATOM 692 N N . VAL A 1 95 ? -0.583 6.186 0.078 1.00 83.44 95 VAL A N 1
ATOM 693 C CA . VAL A 1 95 ? -1.718 5.387 0.538 1.00 83.44 95 VAL A CA 1
ATOM 694 C C . VAL A 1 95 ? -2.533 6.212 1.507 1.00 83.44 95 VAL A C 1
ATOM 696 O O . VAL A 1 95 ? -2.026 6.612 2.551 1.00 83.44 95 VAL A O 1
ATOM 699 N N . THR A 1 96 ? -3.804 6.405 1.182 1.00 84.00 96 THR A N 1
ATOM 700 C CA . THR A 1 96 ? -4.773 7.075 2.047 1.00 84.00 96 THR A CA 1
ATOM 701 C C . THR A 1 96 ? -5.754 6.038 2.565 1.00 84.00 96 THR A C 1
ATOM 703 O O . THR A 1 96 ? -6.507 5.426 1.808 1.00 84.00 96 THR A O 1
ATOM 706 N N . MET A 1 97 ? -5.730 5.800 3.870 1.00 81.56 97 MET A N 1
ATOM 707 C CA . MET A 1 97 ? -6.675 4.934 4.551 1.00 81.56 97 MET A CA 1
ATOM 708 C C . MET A 1 97 ? -7.774 5.772 5.184 1.00 81.56 97 MET A C 1
ATOM 710 O O . MET A 1 97 ? -7.530 6.565 6.092 1.00 81.56 97 MET A O 1
ATOM 714 N N . THR A 1 98 ? -8.999 5.520 4.748 1.00 80.44 98 THR A N 1
ATOM 715 C CA . THR A 1 98 ? -10.211 6.098 5.314 1.00 80.44 98 THR A CA 1
ATOM 716 C C . THR A 1 98 ? -10.960 5.046 6.131 1.00 80.44 98 THR A C 1
ATOM 718 O O . THR A 1 98 ? -10.672 3.844 6.085 1.00 80.44 98 THR A O 1
ATOM 721 N N . ALA A 1 99 ? -12.009 5.473 6.835 1.00 77.88 99 ALA A N 1
ATOM 722 C CA . ALA A 1 99 ? -12.874 4.578 7.604 1.00 77.88 99 ALA A CA 1
ATOM 723 C C . ALA A 1 99 ? -13.568 3.473 6.772 1.00 77.88 99 ALA A C 1
ATOM 725 O O . ALA A 1 99 ? -14.185 2.578 7.353 1.00 77.88 99 ALA A O 1
ATOM 726 N N . LYS A 1 100 ? -13.558 3.556 5.432 1.00 79.25 100 LYS A N 1
ATOM 727 C CA . LYS A 1 100 ? -14.264 2.607 4.547 1.00 79.25 100 LYS A CA 1
ATOM 728 C C . LYS A 1 100 ? -13.432 2.117 3.359 1.00 79.25 100 LYS A C 1
ATOM 730 O O . LYS A 1 100 ? -13.785 1.097 2.758 1.00 79.25 100 LYS A O 1
ATOM 735 N N . THR A 1 101 ? -12.381 2.841 2.986 1.00 83.69 101 THR A N 1
ATOM 736 C CA . THR A 1 101 ? -11.608 2.600 1.764 1.00 83.69 101 THR A CA 1
ATOM 737 C C . THR A 1 101 ? -10.115 2.800 1.992 1.00 83.69 101 THR A C 1
ATOM 739 O O . THR A 1 101 ? -9.689 3.487 2.914 1.00 83.69 101 THR A O 1
ATOM 742 N N . LEU A 1 102 ? -9.325 2.180 1.125 1.00 84.38 102 LEU A N 1
ATOM 743 C CA . LEU A 1 102 ? -7.898 2.393 0.941 1.00 84.38 102 LEU A CA 1
ATOM 744 C C . LEU A 1 102 ? -7.693 2.918 -0.476 1.00 84.38 102 LEU A C 1
ATOM 746 O O . LEU A 1 102 ? -8.091 2.261 -1.440 1.00 84.38 102 LEU A O 1
ATOM 750 N N . GLU A 1 103 ? -7.093 4.088 -0.596 1.00 84.94 103 GLU A N 1
ATOM 751 C CA . GLU A 1 103 ? -6.774 4.726 -1.867 1.00 84.94 103 GLU A CA 1
ATOM 752 C C . GLU A 1 103 ? -5.263 4.671 -2.083 1.00 84.94 103 GLU A C 1
ATOM 754 O O . GLU A 1 103 ? -4.491 4.936 -1.166 1.00 84.94 103 GLU A O 1
ATOM 759 N N . PHE A 1 104 ? -4.841 4.290 -3.283 1.00 83.50 104 PHE A N 1
ATOM 760 C CA . PHE A 1 104 ? -3.443 4.180 -3.681 1.00 83.50 104 PHE A CA 1
ATOM 761 C C . PHE A 1 104 ? -3.193 5.128 -4.841 1.00 83.50 104 PHE A C 1
ATOM 763 O O . PHE A 1 104 ? -3.650 4.871 -5.959 1.00 83.50 104 PHE A O 1
ATOM 770 N N . ASP A 1 105 ? -2.458 6.199 -4.580 1.00 82.62 105 ASP A N 1
ATOM 771 C CA . ASP A 1 105 ? -2.021 7.144 -5.593 1.00 82.62 105 ASP A CA 1
ATOM 772 C C . ASP A 1 105 ? -0.636 6.765 -6.114 1.00 82.62 105 ASP A C 1
ATOM 774 O O . ASP A 1 105 ? 0.332 6.678 -5.358 1.00 82.62 105 ASP A O 1
ATOM 778 N N . HIS A 1 106 ? -0.531 6.520 -7.419 1.00 76.94 106 HIS A N 1
ATOM 779 C CA . HIS A 1 106 ? 0.742 6.201 -8.052 1.00 76.94 106 HIS A CA 1
ATOM 780 C C . HIS A 1 106 ? 1.378 7.452 -8.651 1.00 76.94 106 HIS A C 1
ATOM 782 O O . HIS A 1 106 ? 1.342 7.677 -9.864 1.00 76.94 106 HIS A O 1
ATOM 788 N N . SER A 1 107 ? 2.038 8.223 -7.799 1.00 68.56 107 SER A N 1
ATOM 789 C CA . SER A 1 107 ? 2.841 9.359 -8.223 1.00 68.56 107 SER A CA 1
ATOM 790 C C . SER A 1 107 ? 4.186 8.891 -8.799 1.00 68.56 107 SER A C 1
ATOM 792 O O . SER A 1 107 ? 5.181 8.682 -8.095 1.00 68.56 107 SER A O 1
ATOM 794 N N . ILE A 1 108 ? 4.248 8.752 -10.129 1.00 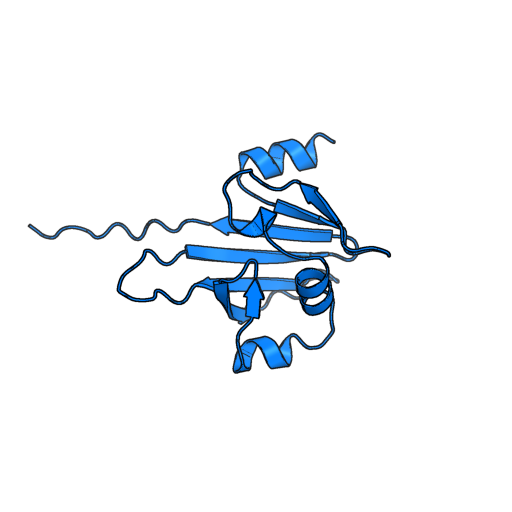57.94 108 ILE A N 1
ATOM 795 C CA . ILE A 1 108 ? 5.527 8.626 -10.841 1.00 57.94 108 ILE A CA 1
ATOM 796 C C . ILE A 1 108 ? 6.219 9.986 -10.760 1.00 57.94 108 ILE A C 1
ATOM 798 O O . ILE A 1 108 ? 6.052 10.839 -11.631 1.00 57.94 108 ILE A O 1
ATOM 802 N N . HIS A 1 109 ? 7.034 10.196 -9.728 1.00 49.72 109 HIS A N 1
ATOM 803 C CA . HIS A 1 109 ? 8.049 11.232 -9.814 1.00 49.72 109 HIS A CA 1
ATOM 804 C C . HIS A 1 109 ? 9.083 10.743 -10.830 1.00 49.72 109 HIS A C 1
ATOM 806 O O . HIS A 1 109 ? 10.011 10.008 -10.489 1.00 49.72 109 HIS A O 1
ATOM 812 N N . GLU A 1 110 ? 8.890 11.093 -12.104 1.00 40.06 110 GLU A N 1
ATOM 813 C CA . GLU A 1 110 ? 9.914 10.933 -13.128 1.00 40.06 110 GLU A CA 1
ATOM 814 C C . GLU A 1 110 ? 11.091 11.798 -12.677 1.00 40.06 110 GLU A C 1
ATOM 816 O O . GLU A 1 110 ? 11.151 12.999 -12.943 1.00 40.06 110 GLU A O 1
ATOM 821 N N . SER A 1 111 ? 12.016 11.198 -11.924 1.00 39.53 111 SER A N 1
ATOM 822 C CA . SER A 1 111 ? 13.319 11.785 -11.677 1.00 39.53 111 SER A CA 1
ATOM 823 C C . SER A 1 111 ? 13.954 11.891 -13.054 1.00 39.53 111 SER A C 1
ATOM 825 O O . SER A 1 111 ? 14.532 10.927 -13.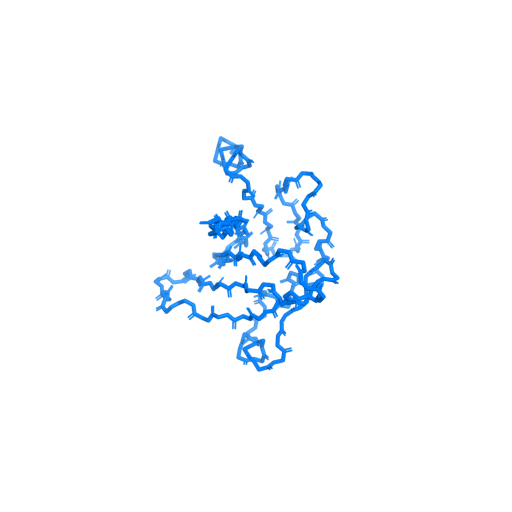559 1.00 39.53 111 SER A O 1
ATOM 827 N N . LYS A 1 112 ? 13.761 13.046 -13.703 1.00 39.06 112 LYS A N 1
ATOM 828 C CA . LYS A 1 112 ? 14.485 13.460 -14.897 1.00 39.06 112 LYS A CA 1
ATOM 829 C C . LYS A 1 112 ? 15.950 13.240 -14.549 1.00 39.06 112 LYS A C 1
ATOM 831 O O . LYS A 1 112 ? 16.559 14.074 -13.876 1.00 39.06 112 LYS A O 1
ATOM 836 N N . ARG A 1 113 ? 16.531 12.116 -14.981 1.00 41.00 113 ARG A N 1
ATOM 837 C CA . ARG A 1 113 ? 17.976 12.035 -15.142 1.00 41.00 113 ARG A CA 1
ATOM 838 C C . ARG A 1 113 ? 18.275 13.152 -16.121 1.00 41.00 113 ARG A C 1
ATOM 840 O O . ARG A 1 113 ? 17.986 13.065 -17.306 1.00 41.00 113 ARG A O 1
ATOM 847 N N . LYS A 1 114 ? 18.724 14.275 -15.576 1.00 41.72 114 LYS A N 1
ATOM 848 C CA . LYS A 1 114 ? 19.285 15.357 -16.352 1.00 41.72 114 LYS A CA 1
ATOM 849 C C . LYS A 1 114 ? 20.595 14.779 -16.859 1.00 41.72 114 LYS A C 1
ATOM 851 O O . LYS A 1 114 ? 21.591 14.816 -16.139 1.00 41.72 114 LYS A O 1
ATOM 856 N N . ASP A 1 115 ? 20.549 14.153 -18.032 1.00 44.94 115 ASP A N 1
ATOM 857 C CA . ASP A 1 115 ? 21.725 13.831 -18.825 1.00 44.94 115 ASP A CA 1
ATOM 858 C C . ASP A 1 115 ? 22.528 15.128 -18.963 1.00 44.94 115 ASP A C 1
ATOM 860 O O . ASP A 1 115 ? 22.215 16.017 -19.756 1.00 44.94 115 ASP A O 1
ATOM 864 N N . ARG A 1 116 ? 23.513 15.295 -18.076 1.00 46.16 116 ARG A N 1
ATOM 865 C CA . ARG A 1 116 ? 24.538 16.324 -18.195 1.00 46.16 116 ARG A CA 1
ATOM 866 C C . ARG A 1 116 ? 25.443 15.861 -19.326 1.00 46.16 116 ARG A C 1
ATOM 868 O O . ARG A 1 116 ? 26.290 14.996 -19.118 1.00 46.16 116 ARG A O 1
ATOM 875 N N . LYS A 1 117 ? 25.185 16.402 -20.511 1.00 48.81 117 LYS A N 1
ATOM 876 C CA . LYS A 1 117 ? 26.152 16.461 -21.602 1.00 48.81 117 LYS A CA 1
ATOM 877 C C . LYS A 1 117 ? 27.180 17.551 -21.319 1.00 48.81 117 LYS A C 1
ATOM 879 O O . LYS A 1 117 ? 26.780 18.578 -20.722 1.00 48.81 117 LYS A O 1
#